Protein AF-G5A3J9-F1 (afdb_monomer)

Nearest PDB structures (foldseek):
  2efw-assembly2_F  TM=5.410E-01  e=3.870E+00  Bacillus subtilis

Sequence (70 aa):
ETLYMLGLVEQILPFGSNQWNAVQLQYNTGLPNGFGARDADSIKRKFYALKNTRKPTGDPNCPADVAQAK

Organism: Phytophthora sojae (strain P6497) (NCBI:txid1094619)

Secondary structure (DSSP, 8-state):
-HHHHHHHHHHH---SHHHHHHHHHHHHHSS-TTSPPPPHHHHHHHHHHHHHTTS----S---TTGGG--

Radius of gyration: 15.52 Å; Cα contacts (8 Å, |Δi|>4): 30; chains: 1; bounding box: 40×35×28 Å

Mean predicted aligned error: 10.94 Å

pLDDT: mean 73.15, std 15.25, range [40.41, 89.19]

InterPro domains:
  IPR049203 Domain of unknown function DUF6818 [PF20681] (14-68)

Structure (mmCIF, N/CA/C/O backbone):
data_AF-G5A3J9-F1
#
_entry.id   AF-G5A3J9-F1
#
loop_
_atom_site.group_PDB
_atom_site.id
_atom_site.type_symbol
_atom_site.label_atom_id
_atom_site.label_alt_id
_atom_site.label_comp_id
_atom_site.label_asym_id
_atom_site.label_entity_id
_atom_site.label_seq_id
_atom_site.pdbx_PDB_ins_code
_atom_site.Cartn_x
_atom_site.Cartn_y
_atom_site.Cartn_z
_atom_site.occupancy
_atom_site.B_iso_or_equiv
_atom_site.auth_seq_id
_atom_site.auth_comp_id
_atom_site.auth_asym_id
_atom_site.auth_atom_id
_atom_site.pdbx_PDB_model_num
ATOM 1 N N . GLU A 1 1 ? 1.440 -12.043 -4.441 1.00 63.66 1 GLU A N 1
ATOM 2 C CA . GLU A 1 1 ? 1.471 -10.565 -4.526 1.00 63.66 1 GLU A CA 1
ATOM 3 C C . GLU A 1 1 ? 0.740 -9.885 -3.356 1.00 63.66 1 GLU A C 1
ATOM 5 O O . GLU A 1 1 ? 1.389 -9.253 -2.535 1.00 63.66 1 GLU A O 1
ATOM 10 N N . THR A 1 2 ? -0.584 -10.037 -3.224 1.00 69.88 2 THR A N 1
ATOM 11 C CA . THR A 1 2 ? -1.379 -9.312 -2.210 1.00 69.88 2 THR A CA 1
ATOM 12 C C . THR A 1 2 ? -1.032 -9.652 -0.756 1.00 69.88 2 THR A C 1
ATOM 14 O O . THR A 1 2 ? -0.936 -8.747 0.064 1.00 69.88 2 THR A O 1
ATOM 17 N N . LEU A 1 3 ? -0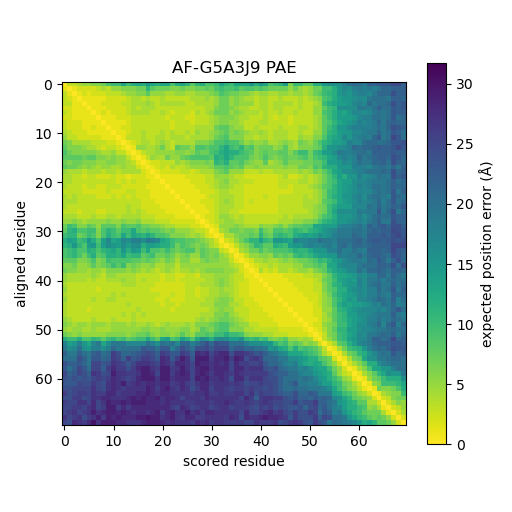.790 -10.926 -0.427 1.00 78.56 3 LEU A N 1
ATOM 18 C CA . LEU A 1 3 ? -0.402 -11.332 0.933 1.00 78.56 3 LEU A CA 1
ATOM 19 C C . LEU A 1 3 ? 0.953 -10.745 1.357 1.00 78.56 3 LEU A C 1
ATOM 21 O O . LEU A 1 3 ? 1.121 -10.356 2.505 1.00 78.56 3 LEU A O 1
ATOM 25 N N . TYR A 1 4 ? 1.890 -10.617 0.413 1.00 81.19 4 TYR A N 1
ATOM 26 C CA . TYR A 1 4 ? 3.199 -10.011 0.663 1.00 81.19 4 TYR A CA 1
ATOM 27 C C . TYR A 1 4 ? 3.069 -8.519 0.997 1.00 81.19 4 TYR A C 1
ATOM 29 O O . TYR A 1 4 ? 3.633 -8.045 1.977 1.00 81.19 4 TYR A O 1
ATOM 37 N N . MET A 1 5 ? 2.236 -7.797 0.237 1.00 83.19 5 MET A N 1
ATOM 38 C CA . MET A 1 5 ? 1.886 -6.405 0.534 1.00 83.19 5 MET A CA 1
ATOM 39 C C . MET A 1 5 ? 1.267 -6.258 1.931 1.00 83.19 5 MET A C 1
ATOM 41 O O . MET A 1 5 ? 1.634 -5.348 2.665 1.00 83.19 5 MET A O 1
ATOM 45 N N . LEU A 1 6 ? 0.332 -7.143 2.299 1.00 83.44 6 LEU A N 1
ATOM 46 C CA . LEU A 1 6 ? -0.322 -7.108 3.609 1.00 83.44 6 LEU A CA 1
ATOM 47 C C . LEU A 1 6 ? 0.672 -7.358 4.746 1.00 83.44 6 LEU A C 1
ATOM 49 O O . LEU A 1 6 ? 0.675 -6.583 5.694 1.00 83.44 6 LEU A O 1
ATOM 53 N N . GLY A 1 7 ? 1.573 -8.334 4.602 1.00 86.00 7 GLY A N 1
ATOM 54 C CA . GLY A 1 7 ? 2.627 -8.583 5.587 1.00 86.00 7 GLY A CA 1
ATOM 55 C C . GLY A 1 7 ? 3.536 -7.369 5.804 1.00 86.00 7 GLY A C 1
ATOM 56 O O . GLY A 1 7 ? 3.837 -7.023 6.942 1.00 86.00 7 GLY A O 1
ATOM 57 N N . LEU A 1 8 ? 3.907 -6.655 4.735 1.00 86.25 8 LEU A N 1
ATOM 58 C CA . LEU A 1 8 ? 4.684 -5.414 4.851 1.00 86.25 8 LEU A CA 1
ATOM 59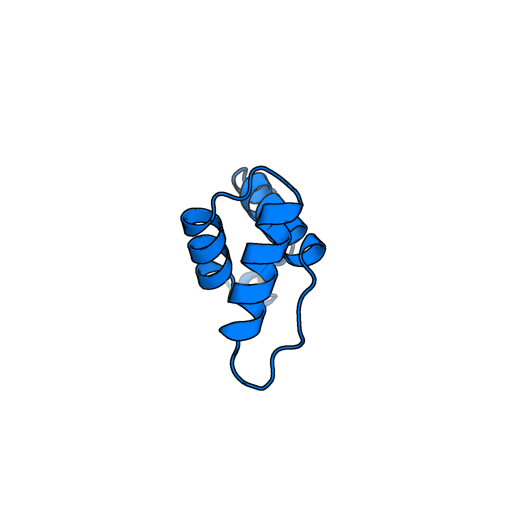 C C . LEU A 1 8 ? 3.901 -4.292 5.546 1.00 86.25 8 LEU A C 1
ATOM 61 O O . LEU A 1 8 ? 4.461 -3.547 6.349 1.00 86.25 8 LEU A O 1
ATOM 65 N N . VAL A 1 9 ? 2.603 -4.169 5.260 1.00 85.81 9 VAL A N 1
ATOM 66 C CA . VAL A 1 9 ? 1.723 -3.190 5.916 1.00 85.81 9 VAL A CA 1
ATOM 67 C C . VAL A 1 9 ? 1.538 -3.519 7.402 1.00 85.81 9 VAL A C 1
ATOM 69 O O . VAL A 1 9 ? 1.514 -2.602 8.216 1.00 85.81 9 VAL A O 1
ATOM 72 N N . GLU A 1 10 ? 1.456 -4.796 7.776 1.00 85.81 10 GLU A N 1
ATOM 73 C CA . GLU A 1 10 ? 1.392 -5.232 9.177 1.00 85.81 10 GLU A CA 1
ATOM 74 C C . GLU A 1 10 ? 2.718 -5.027 9.920 1.00 85.81 10 GLU A C 1
ATOM 76 O O . GLU A 1 10 ? 2.705 -4.687 11.098 1.00 85.81 10 GLU A O 1
ATOM 81 N N . GLN A 1 11 ? 3.857 -5.169 9.238 1.00 86.69 11 GLN A N 1
ATOM 82 C CA . GLN A 1 11 ? 5.176 -4.909 9.824 1.00 86.69 11 GLN A CA 1
ATOM 83 C C . GLN A 1 11 ? 5.451 -3.416 10.032 1.00 86.69 11 GLN A C 1
ATOM 85 O O . GLN A 1 11 ? 6.022 -3.028 11.047 1.00 86.69 11 GLN A O 1
ATOM 90 N N . ILE A 1 12 ? 5.075 -2.577 9.065 1.00 86.25 12 ILE A N 1
ATOM 91 C CA . ILE A 1 12 ? 5.397 -1.143 9.075 1.00 86.25 12 ILE A CA 1
ATOM 92 C C . ILE A 1 12 ? 4.309 -0.321 9.780 1.00 86.25 12 ILE A C 1
ATOM 94 O O . ILE A 1 12 ? 4.595 0.773 10.261 1.00 86.25 12 ILE A O 1
ATOM 98 N N . LEU A 1 13 ? 3.073 -0.834 9.844 1.00 84.00 13 LEU A N 1
ATOM 99 C CA . LEU A 1 13 ? 1.885 -0.145 10.361 1.00 84.00 13 LEU A CA 1
ATOM 100 C C . LEU A 1 13 ? 1.802 1.302 9.846 1.00 84.00 13 LEU A C 1
ATOM 102 O O . LEU A 1 13 ? 1.974 2.261 10.603 1.00 84.00 13 LEU A O 1
ATOM 106 N N . PRO A 1 14 ? 1.576 1.498 8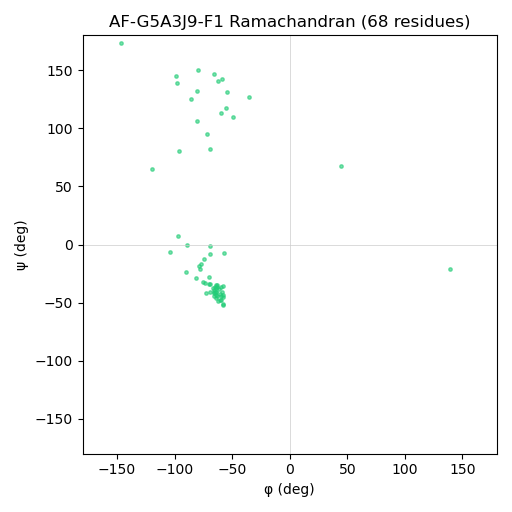.536 1.00 81.00 14 PRO A N 1
ATOM 107 C CA . PRO A 1 14 ? 1.647 2.815 7.937 1.00 81.00 14 PRO A CA 1
ATOM 108 C C . PRO A 1 14 ? 0.463 3.698 8.352 1.00 81.00 14 PRO A C 1
ATOM 110 O O . PRO A 1 14 ? -0.602 3.694 7.733 1.00 81.00 14 PRO A O 1
ATOM 113 N N . PHE A 1 15 ? 0.673 4.501 9.396 1.00 75.88 15 PHE A N 1
ATOM 114 C CA . PHE A 1 15 ? -0.291 5.501 9.864 1.00 75.88 15 PHE A CA 1
ATOM 115 C C . PHE A 1 15 ? -0.287 6.789 9.019 1.00 75.88 15 PHE A C 1
ATOM 117 O O . PHE A 1 15 ? -1.268 7.529 9.035 1.00 75.88 15 PHE A O 1
ATOM 124 N N . GLY A 1 16 ? 0.776 7.051 8.246 1.00 78.88 16 G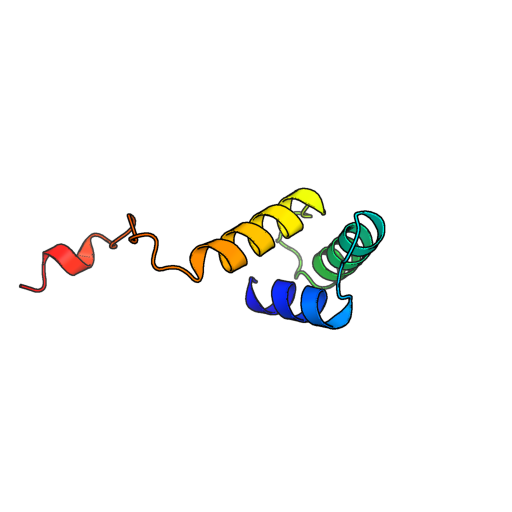LY A N 1
ATOM 125 C CA . GLY A 1 16 ? 0.942 8.268 7.446 1.00 78.88 16 GLY A CA 1
ATOM 126 C C . GLY A 1 16 ? 1.707 8.051 6.135 1.00 78.88 16 GLY A C 1
ATOM 127 O O . GLY A 1 16 ? 2.204 6.961 5.850 1.00 78.88 16 GLY A O 1
ATOM 128 N N . SER A 1 17 ? 1.777 9.096 5.303 1.00 78.81 17 SER A N 1
ATOM 129 C CA . SER A 1 17 ? 2.357 9.032 3.948 1.00 78.81 17 SER A CA 1
ATOM 130 C C . SER A 1 17 ? 3.827 8.597 3.933 1.00 78.81 17 SER A C 1
ATOM 132 O O . SER A 1 17 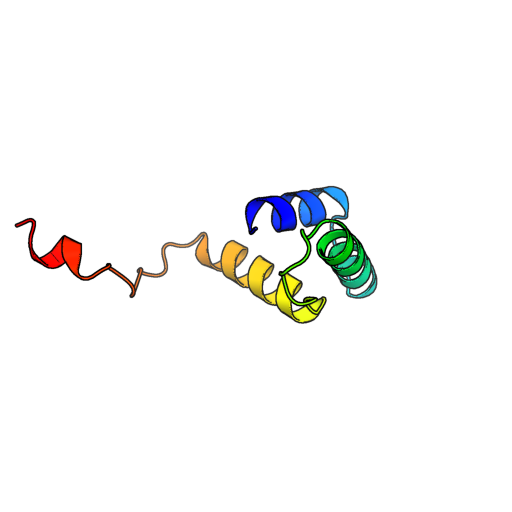? 4.226 7.824 3.068 1.00 78.81 17 SER A O 1
ATOM 134 N N . ASN A 1 18 ? 4.615 9.013 4.928 1.00 84.25 18 ASN A N 1
ATOM 135 C CA . ASN A 1 18 ? 6.029 8.638 5.033 1.00 84.25 18 ASN A CA 1
ATOM 136 C C . ASN A 1 18 ? 6.207 7.125 5.221 1.00 84.25 18 ASN A C 1
ATOM 138 O O . ASN A 1 18 ? 7.121 6.527 4.660 1.00 84.25 18 ASN A O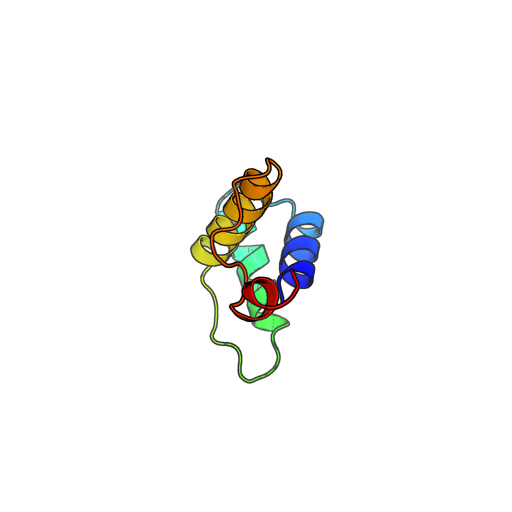 1
ATOM 142 N N . GLN A 1 19 ? 5.309 6.489 5.972 1.00 86.75 19 GLN A N 1
ATOM 143 C CA . GLN A 1 19 ? 5.346 5.050 6.202 1.00 86.75 19 GLN A CA 1
ATOM 144 C C . GLN A 1 19 ? 4.870 4.260 4.974 1.00 86.75 19 GLN A C 1
ATOM 146 O O . GLN A 1 19 ? 5.395 3.184 4.702 1.00 86.75 19 GLN A O 1
ATOM 151 N N . TRP A 1 20 ? 3.933 4.798 4.185 1.00 88.06 20 TRP A N 1
ATOM 152 C CA . TRP A 1 20 ? 3.539 4.185 2.909 1.00 88.06 20 TRP A CA 1
ATOM 153 C C . TRP A 1 20 ? 4.693 4.150 1.899 1.00 88.06 20 TRP A C 1
ATOM 155 O O . TRP A 1 20 ? 4.838 3.158 1.187 1.00 88.06 20 TRP A O 1
ATOM 165 N N . ASN A 1 21 ? 5.557 5.168 1.892 1.00 88.75 21 ASN A N 1
ATOM 166 C CA . ASN A 1 21 ? 6.780 5.163 1.082 1.00 88.75 21 ASN A CA 1
ATOM 167 C C . ASN A 1 21 ? 7.752 4.057 1.528 1.00 88.75 21 ASN A C 1
ATOM 169 O O . ASN A 1 21 ? 8.356 3.389 0.693 1.00 88.75 21 ASN A O 1
ATOM 173 N N . ALA A 1 22 ? 7.857 3.797 2.836 1.00 88.38 22 ALA A N 1
ATOM 174 C CA . ALA A 1 22 ? 8.663 2.688 3.350 1.00 88.38 22 ALA A CA 1
ATOM 175 C C . ALA A 1 22 ? 8.097 1.318 2.928 1.00 88.38 22 ALA A C 1
ATOM 177 O O . ALA A 1 22 ? 8.855 0.448 2.499 1.00 88.38 22 ALA A O 1
ATOM 178 N N . VAL A 1 23 ? 6.769 1.139 2.974 1.00 87.81 23 VAL A N 1
ATOM 179 C CA . VAL A 1 23 ? 6.099 -0.074 2.463 1.00 87.81 23 VAL A CA 1
ATOM 180 C C . VAL A 1 23 ? 6.385 -0.253 0.976 1.00 87.81 23 VAL A C 1
ATOM 182 O O . VAL A 1 23 ? 6.704 -1.355 0.543 1.00 87.81 23 VAL A O 1
ATOM 185 N N . GLN A 1 24 ? 6.301 0.822 0.194 1.00 89.19 24 GLN A N 1
ATOM 186 C CA . GLN A 1 24 ? 6.566 0.805 -1.241 1.00 89.19 24 GLN A CA 1
ATOM 187 C C . GLN A 1 24 ? 8.010 0.428 -1.570 1.00 89.19 24 GLN A C 1
ATOM 189 O O . GLN A 1 24 ? 8.231 -0.403 -2.450 1.00 89.19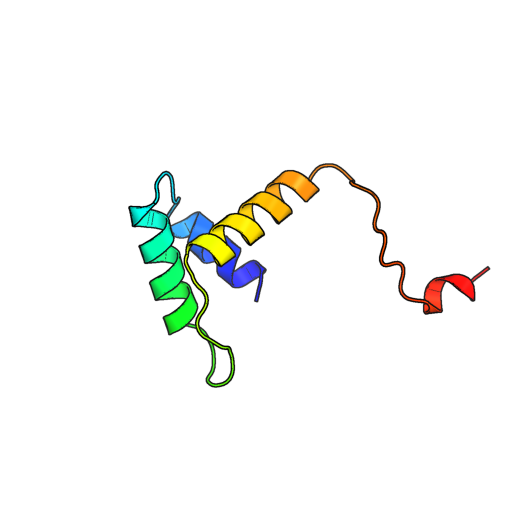 24 GLN A O 1
ATOM 194 N N . LEU A 1 25 ? 8.983 0.992 -0.856 1.00 87.69 25 LEU A N 1
ATOM 195 C CA . LEU A 1 25 ? 10.390 0.663 -1.045 1.00 87.69 25 LEU A CA 1
ATOM 196 C C . LEU A 1 25 ? 10.653 -0.827 -0.794 1.00 87.69 25 LEU A C 1
ATOM 198 O O . LEU A 1 25 ? 11.266 -1.491 -1.629 1.00 87.69 25 LEU A O 1
ATOM 202 N N . GLN A 1 26 ? 10.133 -1.369 0.310 1.00 86.94 26 GLN A N 1
ATOM 203 C CA . GLN A 1 26 ? 10.281 -2.790 0.632 1.00 86.94 26 GLN A CA 1
ATOM 204 C C . GLN A 1 26 ? 9.550 -3.676 -0.374 1.00 86.94 26 GLN A C 1
ATOM 206 O O . GLN A 1 26 ? 10.085 -4.683 -0.833 1.00 86.94 26 GLN A O 1
ATOM 211 N N . TYR A 1 27 ? 8.350 -3.260 -0.775 1.00 85.69 27 TYR A N 1
ATOM 212 C CA . TYR A 1 27 ? 7.553 -3.978 -1.755 1.00 85.69 27 TYR A CA 1
ATOM 213 C C . TYR A 1 27 ? 8.282 -4.076 -3.097 1.00 85.69 27 TYR A C 1
ATOM 215 O O . TYR A 1 27 ? 8.399 -5.166 -3.640 1.00 85.69 27 TYR A O 1
ATOM 223 N N . ASN A 1 28 ? 8.835 -2.970 -3.597 1.00 84.44 28 ASN A N 1
ATOM 224 C CA . ASN A 1 28 ? 9.578 -2.948 -4.858 1.00 84.44 28 ASN A CA 1
ATOM 225 C C . ASN A 1 28 ? 10.933 -3.665 -4.773 1.00 84.44 28 ASN A C 1
ATOM 227 O O . ASN A 1 28 ? 11.386 -4.204 -5.777 1.00 84.44 28 ASN A O 1
ATOM 231 N N . THR A 1 29 ? 11.556 -3.714 -3.593 1.00 84.31 29 THR A N 1
ATOM 232 C CA . THR A 1 29 ? 12.824 -4.433 -3.372 1.00 84.31 29 THR A CA 1
ATOM 233 C C . THR A 1 29 ? 12.630 -5.953 -3.339 1.00 84.31 29 THR A C 1
ATOM 235 O O . THR A 1 29 ? 13.505 -6.697 -3.769 1.00 84.31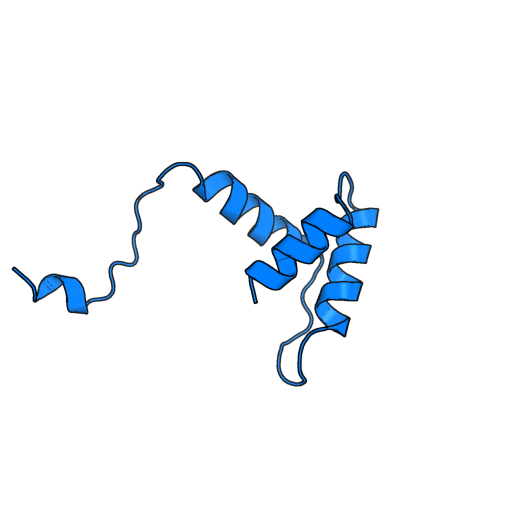 29 THR A O 1
ATOM 238 N N . GLY A 1 30 ? 11.485 -6.428 -2.842 1.00 76.75 30 GLY A N 1
ATOM 239 C CA . GLY A 1 30 ? 11.171 -7.857 -2.745 1.00 76.75 30 GLY A CA 1
ATOM 240 C C . GLY A 1 30 ? 10.481 -8.462 -3.969 1.00 76.75 30 GLY A C 1
ATOM 241 O O . GLY A 1 30 ? 10.162 -9.652 -3.958 1.00 76.75 30 GLY A O 1
ATOM 242 N N . LEU A 1 31 ? 10.204 -7.670 -5.010 1.00 74.25 31 LEU A N 1
ATOM 243 C CA . LEU A 1 31 ? 9.560 -8.169 -6.220 1.00 74.25 31 LEU A CA 1
ATOM 244 C C . LEU A 1 31 ? 10.577 -8.871 -7.139 1.00 74.25 31 LEU A C 1
ATOM 246 O O . LEU A 1 31 ? 11.633 -8.309 -7.424 1.00 74.25 31 LEU A O 1
ATOM 250 N N . PRO A 1 32 ? 10.267 -10.076 -7.655 1.00 68.62 32 PRO A N 1
ATOM 251 C CA . PRO A 1 32 ? 11.125 -10.731 -8.634 1.00 68.62 32 PRO A CA 1
ATOM 252 C C . PRO A 1 32 ? 11.166 -9.928 -9.946 1.00 68.62 32 PRO A C 1
ATOM 254 O O . PRO A 1 32 ? 10.168 -9.317 -10.341 1.00 68.62 32 PRO A O 1
ATOM 257 N N . ASN A 1 33 ? 12.322 -9.948 -10.624 1.00 58.38 33 ASN A N 1
ATOM 258 C CA . ASN A 1 33 ? 12.551 -9.255 -11.897 1.00 58.38 33 ASN A CA 1
ATOM 259 C C . ASN A 1 33 ? 11.423 -9.562 -12.897 1.00 58.38 33 ASN A C 1
ATOM 261 O O . ASN A 1 33 ? 11.308 -10.684 -13.383 1.00 58.38 33 ASN A O 1
ATOM 265 N N . GLY A 1 34 ? 10.583 -8.564 -13.184 1.00 62.94 34 GLY A N 1
ATOM 266 C CA . GLY A 1 34 ? 9.432 -8.691 -14.087 1.00 62.94 34 GLY A CA 1
ATOM 267 C C . GLY A 1 34 ? 8.175 -7.966 -13.604 1.00 62.94 34 GLY A C 1
ATOM 268 O O . GLY A 1 34 ? 7.322 -7.617 -14.417 1.00 62.94 34 GLY A O 1
ATOM 269 N N . PHE A 1 35 ? 8.066 -7.672 -12.307 1.00 65.81 35 PHE A N 1
ATOM 270 C CA . PHE A 1 35 ? 7.004 -6.803 -11.804 1.00 65.81 35 PHE A CA 1
ATOM 271 C C . PHE A 1 35 ? 7.428 -5.335 -11.904 1.00 65.81 35 PHE A C 1
ATOM 273 O O . PHE A 1 35 ? 8.477 -4.943 -11.398 1.00 65.81 35 PHE A O 1
ATOM 280 N N . GLY A 1 36 ? 6.605 -4.516 -12.562 1.00 72.38 36 GLY A N 1
ATOM 281 C CA . GLY A 1 36 ? 6.819 -3.072 -12.621 1.00 72.38 36 GLY A CA 1
ATOM 282 C C . GLY A 1 36 ? 6.750 -2.445 -11.227 1.00 72.38 36 GLY A C 1
ATOM 283 O O . GLY A 1 36 ? 5.909 -2.833 -10.410 1.00 72.38 36 GLY A O 1
ATOM 284 N N . ALA A 1 37 ? 7.623 -1.469 -10.969 1.00 78.12 37 ALA A N 1
ATOM 285 C CA . ALA A 1 37 ? 7.627 -0.728 -9.715 1.00 78.12 37 ALA A CA 1
ATOM 286 C C . ALA A 1 37 ? 6.241 -0.124 -9.447 1.00 78.12 37 ALA A C 1
ATOM 288 O O . ALA A 1 37 ? 5.638 0.501 -10.323 1.00 78.12 37 ALA A O 1
ATOM 289 N N . ARG A 1 38 ? 5.727 -0.316 -8.230 1.00 82.38 38 ARG A N 1
ATOM 290 C CA . ARG A 1 38 ? 4.469 0.294 -7.797 1.00 82.38 38 ARG A CA 1
ATOM 291 C C . ARG A 1 38 ? 4.724 1.534 -6.963 1.00 82.38 38 ARG A C 1
ATOM 293 O O . ARG A 1 38 ? 5.676 1.592 -6.186 1.00 82.38 38 ARG A O 1
ATOM 300 N N . ASP A 1 39 ? 3.829 2.500 -7.122 1.00 86.19 39 ASP A N 1
ATOM 301 C CA . ASP A 1 39 ? 3.788 3.706 -6.307 1.00 86.19 39 ASP A CA 1
ATOM 302 C C . ASP A 1 39 ? 3.113 3.437 -4.950 1.00 86.19 39 ASP A C 1
ATOM 304 O O . ASP A 1 39 ? 2.221 2.581 -4.839 1.00 86.19 39 ASP A O 1
ATOM 308 N N . ALA A 1 40 ? 3.521 4.181 -3.921 1.00 85.62 40 ALA A N 1
ATOM 309 C CA . ALA A 1 40 ? 2.992 4.061 -2.566 1.00 85.62 40 ALA A CA 1
ATOM 310 C C . ALA A 1 40 ? 1.477 4.291 -2.526 1.00 85.62 40 ALA A C 1
ATOM 312 O O . ALA A 1 40 ? 0.755 3.593 -1.811 1.00 85.62 40 ALA A O 1
ATOM 313 N N . ASP A 1 41 ? 0.976 5.197 -3.361 1.00 86.62 41 ASP A N 1
ATOM 314 C CA . ASP A 1 41 ? -0.437 5.522 -3.467 1.00 86.62 41 ASP A CA 1
ATOM 315 C C . ASP A 1 41 ? -1.245 4.368 -4.089 1.00 86.62 41 ASP A C 1
ATOM 317 O O . ASP A 1 41 ? -2.370 4.081 -3.673 1.00 86.62 41 ASP A O 1
ATOM 321 N N . SER A 1 42 ? -0.642 3.618 -5.020 1.00 85.62 42 SER A N 1
ATOM 322 C CA . SER A 1 42 ? -1.249 2.410 -5.601 1.00 85.62 42 SER A CA 1
ATOM 323 C C . SER A 1 42 ? -1.346 1.271 -4.583 1.00 85.62 42 SER A C 1
ATOM 325 O O . SER A 1 42 ? -2.370 0.588 -4.506 1.00 85.62 42 SER A O 1
ATOM 327 N N . ILE A 1 43 ? -0.303 1.085 -3.769 1.00 84.81 43 ILE A N 1
ATOM 328 C CA . ILE A 1 43 ? -0.279 0.105 -2.673 1.00 84.81 43 ILE A CA 1
ATOM 329 C C . ILE A 1 43 ? -1.321 0.472 -1.612 1.00 84.81 43 ILE A C 1
ATOM 331 O O . ILE A 1 43 ? -2.135 -0.366 -1.215 1.00 84.81 43 ILE A O 1
ATOM 335 N N . LYS A 1 44 ? -1.365 1.749 -1.224 1.00 85.62 44 LYS A N 1
ATOM 336 C CA . LYS A 1 44 ? -2.345 2.305 -0.292 1.00 85.62 44 LYS A CA 1
ATOM 337 C C . LYS A 1 44 ? -3.773 2.088 -0.788 1.00 85.62 44 LYS A C 1
ATOM 339 O O . LYS A 1 44 ? -4.594 1.528 -0.062 1.00 85.62 44 LYS A O 1
ATOM 344 N N . ARG A 1 45 ? -4.078 2.460 -2.036 1.00 85.94 45 ARG A N 1
ATOM 345 C CA . ARG A 1 45 ? -5.402 2.246 -2.646 1.00 85.94 45 ARG A CA 1
ATOM 346 C C . ARG A 1 45 ? -5.800 0.774 -2.654 1.00 85.94 45 ARG A C 1
ATOM 348 O O . ARG A 1 45 ? -6.927 0.463 -2.281 1.00 85.94 45 ARG A O 1
ATOM 355 N N . LYS A 1 46 ? -4.882 -0.135 -2.998 1.00 84.38 46 LYS A N 1
ATOM 356 C CA . LYS A 1 46 ? -5.140 -1.584 -2.966 1.00 84.38 46 LYS A CA 1
ATOM 357 C C . LYS A 1 46 ? -5.409 -2.088 -1.544 1.00 84.38 46 LYS A C 1
ATOM 359 O O . LYS A 1 46 ? -6.335 -2.870 -1.350 1.00 84.38 46 LYS A O 1
ATOM 364 N N . PHE A 1 47 ? -4.669 -1.606 -0.545 1.00 84.75 47 PHE A N 1
ATOM 365 C CA . PHE A 1 47 ? -4.919 -1.930 0.862 1.00 84.75 47 PHE A CA 1
ATOM 366 C C . PHE A 1 47 ? -6.293 -1.448 1.340 1.00 84.75 47 PHE A C 1
ATOM 368 O O . PHE A 1 47 ? -7.048 -2.226 1.922 1.00 84.75 47 PHE A O 1
ATOM 375 N N . TYR A 1 48 ? -6.652 -0.190 1.067 1.00 83.88 48 TYR A N 1
ATOM 376 C CA . TYR A 1 48 ? -7.968 0.336 1.437 1.00 83.88 48 TYR A CA 1
ATOM 377 C C . TYR A 1 48 ? -9.100 -0.357 0.685 1.00 83.88 48 TYR A C 1
ATOM 379 O O . TYR A 1 48 ? -10.133 -0.613 1.296 1.00 83.88 48 TYR A O 1
ATOM 387 N N . ALA A 1 49 ? -8.902 -0.714 -0.588 1.00 82.44 49 ALA A N 1
ATOM 388 C CA . ALA A 1 49 ? -9.857 -1.523 -1.336 1.00 82.44 49 ALA A CA 1
ATOM 389 C C . ALA A 1 49 ? -10.098 -2.859 -0.622 1.00 82.44 49 ALA A C 1
ATOM 391 O O . ALA A 1 49 ? -11.231 -3.142 -0.269 1.00 82.44 49 ALA A O 1
ATOM 392 N N . LEU A 1 50 ? -9.049 -3.613 -0.276 1.00 79.38 50 LEU A N 1
ATOM 393 C CA . LEU A 1 50 ? -9.172 -4.883 0.458 1.00 79.38 50 LEU A CA 1
ATOM 394 C C . LEU A 1 50 ? -9.817 -4.718 1.841 1.00 79.38 50 LEU A C 1
ATOM 396 O O . LEU A 1 50 ? -10.674 -5.510 2.229 1.00 79.38 50 LEU A O 1
ATOM 400 N N . LYS A 1 51 ? -9.430 -3.672 2.580 1.00 74.88 51 LYS A N 1
ATOM 401 C CA . LYS A 1 51 ? -10.023 -3.334 3.880 1.00 74.88 51 LYS A CA 1
ATOM 402 C C . LYS A 1 51 ? -11.516 -3.021 3.750 1.00 74.88 51 LYS A C 1
ATOM 404 O O . LYS A 1 51 ? -12.290 -3.399 4.625 1.00 74.88 51 LYS A O 1
ATOM 409 N N . ASN A 1 52 ? -11.919 -2.344 2.678 1.00 72.06 52 ASN A N 1
ATOM 410 C CA . ASN A 1 52 ? -13.305 -1.958 2.425 1.00 72.06 52 ASN A CA 1
ATOM 411 C C . ASN A 1 52 ? -14.138 -3.100 1.809 1.00 72.06 52 ASN A C 1
ATOM 413 O O . ASN A 1 52 ? -15.327 -3.208 2.091 1.00 72.06 52 ASN A O 1
ATOM 417 N N . THR A 1 53 ? -13.509 -4.007 1.054 1.00 64.88 53 THR A N 1
ATOM 418 C CA . THR A 1 53 ? -14.087 -5.257 0.520 1.00 64.88 53 THR A CA 1
ATOM 419 C C . THR A 1 53 ? -14.370 -6.297 1.614 1.00 64.88 53 THR A C 1
ATOM 421 O O . THR A 1 53 ? -15.032 -7.296 1.363 1.00 64.88 53 THR A O 1
ATOM 424 N N . ARG A 1 54 ? -13.943 -6.074 2.867 1.00 54.97 54 ARG A N 1
ATOM 425 C CA . ARG A 1 54 ? -14.331 -6.923 4.012 1.00 54.97 54 ARG A CA 1
ATOM 426 C C . ARG A 1 54 ? -15.810 -6.800 4.420 1.00 54.97 54 ARG A C 1
ATOM 428 O O . ARG A 1 54 ? -16.240 -7.516 5.320 1.00 54.97 54 ARG A O 1
ATOM 435 N N . LYS A 1 55 ? -16.600 -5.947 3.759 1.00 52.22 55 LYS A N 1
ATOM 436 C CA . LYS A 1 55 ? -18.057 -6.129 3.632 1.00 52.22 55 LYS A CA 1
ATOM 437 C C . LYS A 1 55 ? -18.328 -6.769 2.268 1.00 52.22 55 LYS A C 1
ATOM 439 O O . LYS A 1 55 ? -17.673 -6.348 1.320 1.00 52.22 55 LYS A O 1
ATOM 444 N N . PRO A 1 56 ? -19.250 -7.744 2.150 1.00 47.28 56 PRO A N 1
ATOM 445 C CA . PRO A 1 56 ? -19.479 -8.485 0.915 1.00 47.28 56 PRO A CA 1
ATOM 446 C C . PRO A 1 56 ? -20.102 -7.546 -0.119 1.00 47.28 56 PRO A C 1
ATOM 448 O O . PRO A 1 56 ? -21.315 -7.462 -0.273 1.00 47.28 56 PRO A O 1
ATOM 451 N N . THR A 1 57 ? -19.267 -6.771 -0.791 1.00 48.56 57 THR A N 1
ATOM 452 C CA . THR A 1 57 ? -19.667 -6.012 -1.961 1.00 48.56 57 THR A CA 1
ATOM 453 C C . THR A 1 57 ? -19.632 -7.017 -3.093 1.00 48.56 57 THR A C 1
ATOM 455 O O . THR A 1 57 ? -18.552 -7.478 -3.454 1.00 48.56 57 THR A O 1
ATOM 458 N N . GLY A 1 58 ? -20.827 -7.416 -3.536 1.00 41.31 58 GLY A N 1
ATOM 459 C CA . GLY A 1 58 ? -21.066 -8.449 -4.536 1.00 41.31 58 GLY A CA 1
ATOM 460 C C . GLY A 1 58 ? -20.013 -8.470 -5.635 1.00 41.31 58 GLY A C 1
ATOM 461 O O . GLY A 1 58 ? -19.712 -7.452 -6.254 1.00 41.31 58 GLY A O 1
ATOM 462 N N . ASP A 1 59 ? -19.459 -9.656 -5.826 1.00 45.91 59 ASP A N 1
ATOM 463 C CA . ASP A 1 59 ? -18.573 -10.016 -6.915 1.00 45.91 59 ASP A CA 1
ATOM 464 C C . ASP A 1 59 ? -19.259 -9.715 -8.266 1.00 45.91 59 ASP A C 1
ATOM 466 O O . ASP A 1 59 ? -20.308 -10.302 -8.537 1.00 45.91 59 ASP A O 1
ATOM 470 N N . PRO A 1 60 ? -18.743 -8.813 -9.127 1.00 55.47 60 PRO A N 1
ATOM 471 C CA . PRO A 1 60 ? -19.220 -8.678 -10.500 1.00 55.47 60 PRO A CA 1
ATOM 472 C C . PRO A 1 60 ? -18.344 -9.456 -11.492 1.00 55.47 60 PRO A C 1
ATOM 474 O O . PRO A 1 60 ? -18.544 -9.321 -12.694 1.00 55.47 60 PRO A O 1
ATOM 477 N N . ASN A 1 61 ? -17.379 -10.260 -11.033 1.00 48.12 61 ASN A N 1
ATOM 478 C CA . ASN A 1 61 ? -16.625 -11.162 -11.899 1.00 48.12 61 ASN A CA 1
ATOM 479 C C . ASN A 1 61 ? -16.820 -12.604 -11.437 1.00 48.12 61 ASN A C 1
ATOM 481 O O . ASN A 1 61 ? -15.870 -13.292 -11.074 1.00 48.12 61 ASN A O 1
ATOM 485 N N . CYS A 1 62 ? -18.061 -13.088 -11.533 1.00 45.03 62 CYS A N 1
ATOM 486 C CA . CYS A 1 62 ? -18.276 -14.515 -11.731 1.00 45.03 62 CYS A CA 1
ATOM 487 C C . CYS A 1 62 ? -17.588 -14.903 -13.055 1.00 45.03 62 CYS A C 1
ATOM 489 O O . CYS A 1 62 ? -18.019 -14.426 -14.109 1.00 45.03 62 CYS A O 1
ATOM 491 N N . PRO A 1 63 ? -16.517 -15.718 -13.049 1.00 53.94 63 PRO A N 1
ATOM 492 C CA . PRO A 1 63 ? -15.964 -16.237 -14.291 1.00 53.94 63 PRO A CA 1
ATOM 493 C C . PRO A 1 63 ? -17.052 -17.030 -15.027 1.00 53.94 63 PRO A C 1
ATOM 495 O O . PRO A 1 63 ? -17.856 -17.723 -14.401 1.00 53.94 63 PRO A O 1
ATOM 498 N N . ALA A 1 64 ? -17.078 -16.917 -16.357 1.00 53.53 64 ALA A N 1
ATOM 499 C CA . ALA A 1 64 ? -18.131 -17.444 -17.234 1.00 53.53 64 ALA A CA 1
ATOM 500 C C . ALA A 1 64 ? -18.385 -18.966 -17.127 1.00 53.53 64 ALA A C 1
ATOM 502 O O . ALA A 1 64 ? -19.360 -19.461 -17.684 1.00 53.53 64 ALA A O 1
ATOM 503 N N . ASP A 1 65 ? -17.556 -19.701 -16.386 1.00 52.25 65 ASP A N 1
ATOM 504 C CA . ASP A 1 65 ? -17.690 -21.142 -16.161 1.00 52.25 65 ASP A CA 1
ATOM 505 C C . ASP A 1 65 ? -18.772 -21.506 -15.118 1.00 52.25 65 ASP A C 1
ATOM 507 O O . ASP A 1 65 ? -19.334 -22.597 -15.147 1.00 52.25 65 ASP A O 1
ATOM 511 N N . VAL A 1 66 ? -19.164 -20.574 -14.236 1.00 55.28 66 VAL A N 1
ATOM 512 C CA . VAL A 1 66 ? -20.208 -20.827 -13.215 1.00 55.28 66 VAL A CA 1
ATOM 513 C C . VAL A 1 66 ? -21.625 -20.802 -13.812 1.00 55.28 66 VAL A C 1
ATOM 515 O O . VAL A 1 66 ? -22.558 -21.342 -13.227 1.00 55.28 66 VAL A O 1
ATOM 518 N N . ALA A 1 67 ? -21.808 -20.240 -15.011 1.00 46.88 67 ALA A N 1
ATOM 519 C CA . ALA A 1 67 ? -23.108 -20.221 -15.686 1.00 46.88 67 ALA A CA 1
ATOM 520 C C . ALA A 1 67 ? -23.515 -21.586 -16.278 1.00 46.88 67 ALA A C 1
ATOM 522 O O . ALA A 1 67 ? -24.676 -21.754 -16.659 1.00 46.88 67 ALA A O 1
ATOM 523 N N . GLN A 1 68 ? -22.594 -22.558 -16.356 1.00 47.88 68 GLN A N 1
ATOM 524 C CA . GLN A 1 68 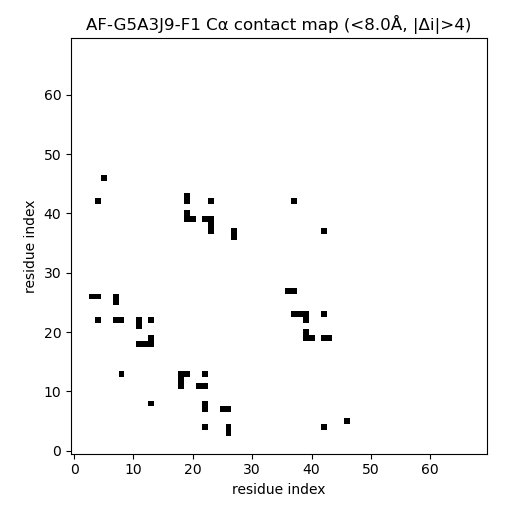? -22.882 -23.885 -16.912 1.00 47.88 68 GLN A CA 1
ATOM 525 C C . GLN A 1 68 ? -23.054 -24.994 -15.864 1.00 47.88 68 GLN A C 1
ATOM 527 O O . GLN A 1 68 ? -23.479 -26.094 -16.217 1.00 47.88 68 GLN A O 1
ATOM 532 N N . ALA A 1 69 ? -22.800 -24.713 -14.586 1.00 47.09 69 ALA A N 1
ATOM 533 C CA . ALA A 1 69 ? -23.142 -25.609 -13.487 1.00 47.09 69 ALA A CA 1
ATOM 534 C C . ALA A 1 69 ? -24.493 -25.181 -12.899 1.00 47.09 69 ALA A C 1
ATOM 536 O O . ALA A 1 69 ? -24.564 -24.439 -11.921 1.00 47.09 69 ALA A O 1
ATOM 537 N N . LYS A 1 70 ? -25.565 -25.591 -13.582 1.00 40.41 70 LYS A N 1
ATOM 538 C CA . LYS A 1 70 ? -26.916 -25.617 -13.012 1.00 40.41 70 LYS A CA 1
ATOM 539 C C . LYS A 1 70 ? -26.966 -26.451 -11.736 1.00 40.41 70 LYS A C 1
ATOM 541 O O . LYS A 1 70 ? -26.219 -27.452 -11.668 1.00 40.41 70 LYS A O 1
#

Solvent-accessible surface area (backbone atoms only — not comparable to full-atom values): 4409 Å² total; per-residue (Å²): 112,70,68,58,55,48,53,42,43,68,74,64,56,56,86,48,73,75,40,32,46,52,42,27,54,53,52,53,68,71,51,65,96,83,66,77,82,62,54,33,66,58,54,48,51,51,50,52,49,56,64,59,53,74,47,91,69,76,79,88,75,72,61,82,70,64,81,74,65,123

Foldseek 3Di:
DLVLLVVLCVVQVDPDDVSLVVSQVVVQVPDPPPDDRDDSVRSVVVVVVVVVCVPPPDDPDPDPVVVPPD